Protein AF-A0A0B6Z187-F1 (afdb_monomer_lite)

InterPro domains:
  IPR011990 Tetratricopeptide-like helical domain superfamily [G3DSA:1.25.40.10] (1-97)
  IPR011990 Tetratricopeptide-like helical domain superfamily [SSF48452] (5-89)

Structure (mmCIF, N/CA/C/O backbone):
data_AF-A0A0B6Z187-F1
#
_entry.id   AF-A0A0B6Z187-F1
#
loop_
_atom_site.group_PDB
_atom_site.id
_atom_site.type_symbol
_atom_site.label_atom_id
_atom_site.label_alt_id
_atom_site.label_comp_id
_atom_site.label_asym_id
_atom_site.label_entity_id
_atom_site.label_seq_id
_atom_site.pdbx_PDB_ins_code
_atom_site.Cartn_x
_atom_site.Cartn_y
_atom_site.Cartn_z
_atom_site.occupancy
_atom_site.B_iso_or_equiv
_atom_site.auth_seq_id
_atom_site.auth_comp_id
_atom_site.auth_asym_id
_atom_site.auth_atom_id
_atom_site.pdbx_PDB_model_num
ATOM 1 N N . TYR A 1 1 ? 8.621 -9.646 -16.624 1.00 94.25 1 TYR A N 1
ATOM 2 C CA . TYR A 1 1 ? 8.304 -8.284 -16.145 1.00 94.25 1 TYR A CA 1
ATOM 3 C C . TYR A 1 1 ? 9.550 -7.400 -15.951 1.00 94.25 1 TYR A C 1
ATOM 5 O O . TYR A 1 1 ? 9.445 -6.203 -16.179 1.00 94.25 1 TYR A O 1
ATOM 13 N N . GLN A 1 2 ? 10.727 -7.953 -15.614 1.00 96.00 2 GLN A N 1
ATOM 14 C CA . GLN A 1 2 ? 11.958 -7.203 -15.276 1.00 96.00 2 GLN A CA 1
ATOM 15 C C . GLN A 1 2 ? 12.339 -6.023 -16.207 1.00 96.00 2 GLN A C 1
ATOM 17 O O . GLN A 1 2 ? 12.577 -4.935 -15.686 1.00 96.00 2 GLN A O 1
ATOM 22 N N . PRO A 1 3 ? 12.320 -6.137 -17.556 1.00 97.44 3 PRO A N 1
ATOM 23 C CA . PRO A 1 3 ? 12.629 -4.987 -18.417 1.00 97.44 3 PRO A CA 1
ATOM 24 C C . PRO A 1 3 ? 11.647 -3.816 -18.263 1.00 97.44 3 PRO A C 1
ATOM 26 O O . PRO A 1 3 ? 12.050 -2.661 -18.339 1.00 97.44 3 PRO A O 1
ATOM 29 N N . ARG A 1 4 ? 10.362 -4.104 -18.006 1.00 97.88 4 ARG A N 1
ATOM 30 C CA . ARG A 1 4 ? 9.335 -3.075 -17.777 1.00 97.88 4 ARG A CA 1
ATOM 31 C C . ARG A 1 4 ? 9.537 -2.376 -16.438 1.00 97.88 4 ARG A C 1
ATOM 33 O O . ARG A 1 4 ? 9.399 -1.162 -16.376 1.00 97.88 4 ARG A O 1
ATOM 40 N N . LEU A 1 5 ? 9.919 -3.126 -15.404 1.00 97.94 5 LEU A N 1
ATOM 41 C CA . LEU A 1 5 ? 10.264 -2.559 -14.099 1.00 97.94 5 LEU A CA 1
ATOM 42 C C . LEU A 1 5 ? 11.481 -1.628 -14.210 1.00 97.94 5 LEU A C 1
ATOM 44 O O . LEU A 1 5 ? 11.445 -0.498 -13.731 1.00 97.94 5 LEU A O 1
ATOM 48 N N . GLY A 1 6 ? 12.528 -2.062 -14.919 1.00 98.06 6 GLY A N 1
ATOM 49 C CA . GLY A 1 6 ? 13.698 -1.226 -15.199 1.00 98.06 6 GLY A CA 1
ATOM 50 C C . GLY A 1 6 ? 13.344 0.054 -15.960 1.00 98.06 6 GLY A C 1
ATOM 51 O O . GLY A 1 6 ? 13.768 1.139 -15.570 1.00 98.06 6 GLY A O 1
ATOM 52 N N . LEU A 1 7 ? 12.514 -0.047 -17.002 1.00 98.06 7 LEU A N 1
ATOM 53 C CA . LEU A 1 7 ? 12.068 1.115 -17.772 1.00 98.06 7 LEU A CA 1
ATOM 54 C C . LEU A 1 7 ? 11.220 2.084 -16.933 1.00 98.06 7 LEU A C 1
ATOM 56 O O . LEU A 1 7 ? 11.426 3.293 -17.016 1.00 98.06 7 LEU A O 1
ATOM 60 N N . ALA A 1 8 ? 10.324 1.575 -16.082 1.00 98.12 8 ALA A N 1
ATOM 61 C CA . ALA A 1 8 ? 9.538 2.400 -15.164 1.00 98.12 8 ALA A CA 1
ATOM 62 C C . ALA A 1 8 ? 10.438 3.233 -14.234 1.00 98.12 8 ALA A C 1
ATOM 64 O O . ALA A 1 8 ? 10.222 4.435 -14.068 1.00 98.12 8 ALA A O 1
ATOM 65 N N . ARG A 1 9 ? 11.490 2.614 -13.681 1.00 98.31 9 ARG A N 1
ATOM 66 C CA . ARG A 1 9 ? 12.481 3.283 -12.824 1.00 98.31 9 ARG A CA 1
ATOM 67 C C . ARG A 1 9 ? 13.247 4.375 -13.570 1.00 98.31 9 ARG A C 1
ATOM 69 O O . ARG A 1 9 ? 13.407 5.470 -13.036 1.00 98.31 9 ARG A O 1
ATOM 76 N N . VAL A 1 10 ? 13.668 4.106 -14.809 1.00 98.25 10 VAL A N 1
ATOM 77 C CA . VAL A 1 10 ? 14.347 5.099 -15.661 1.00 98.25 10 VAL A CA 1
ATOM 78 C C . VAL A 1 10 ? 13.429 6.288 -15.948 1.00 98.25 10 VAL A C 1
ATOM 80 O O . VAL A 1 10 ? 13.828 7.420 -15.705 1.00 98.25 10 VAL A O 1
ATOM 83 N N . LEU A 1 11 ? 12.183 6.052 -16.368 1.00 98.12 11 LEU A N 1
ATOM 84 C CA . LEU A 1 11 ? 11.213 7.122 -16.641 1.00 98.12 11 LEU A CA 1
ATOM 85 C C . LEU A 1 11 ? 10.913 7.961 -15.393 1.00 98.12 11 LEU A C 1
ATOM 87 O O . LEU A 1 11 ? 10.870 9.188 -15.462 1.00 98.12 11 LEU A O 1
ATOM 91 N N . ARG A 1 12 ? 10.775 7.319 -14.224 1.00 96.31 12 ARG A N 1
ATOM 92 C CA . ARG A 1 12 ? 10.632 8.018 -12.936 1.00 96.31 12 ARG A CA 1
ATOM 93 C C . ARG A 1 12 ? 11.841 8.921 -12.668 1.00 96.31 12 ARG A C 1
ATOM 95 O O . ARG A 1 12 ? 11.653 10.077 -12.299 1.00 96.31 12 ARG A O 1
ATOM 102 N N . ALA A 1 13 ? 13.062 8.419 -12.861 1.00 96.75 13 ALA A N 1
ATOM 103 C CA . ALA A 1 13 ? 14.294 9.189 -12.667 1.00 96.75 13 ALA A CA 1
ATOM 104 C C . ALA A 1 13 ? 14.451 10.338 -13.683 1.00 96.75 13 ALA A C 1
ATOM 106 O O . ALA A 1 13 ? 14.985 11.389 -13.340 1.00 96.75 13 ALA A O 1
ATOM 107 N N . SER A 1 14 ? 13.925 10.169 -14.897 1.00 96.81 14 SER A N 1
ATOM 108 C CA . SER A 1 14 ? 13.869 11.186 -15.954 1.00 96.81 14 SER A CA 1
ATOM 109 C C . SER A 1 14 ? 12.742 12.213 -15.779 1.00 96.81 14 SER A C 1
ATOM 111 O O . SER A 1 14 ? 12.502 13.012 -16.679 1.00 96.81 14 SER A O 1
ATOM 113 N N . ASN A 1 15 ? 12.071 12.234 -14.621 1.00 94.38 15 ASN A N 1
ATOM 114 C CA . ASN A 1 15 ? 10.960 13.139 -14.312 1.00 94.38 15 ASN A CA 1
ATOM 115 C C . ASN A 1 15 ? 9.730 12.952 -15.229 1.00 94.38 15 ASN A C 1
ATOM 117 O O . ASN A 1 15 ? 8.978 13.893 -15.480 1.00 94.38 15 ASN A O 1
ATOM 121 N N . GLU A 1 16 ? 9.485 11.714 -15.671 1.00 96.62 16 GLU A N 1
ATOM 122 C CA . GLU A 1 16 ? 8.303 11.294 -16.437 1.00 96.62 16 GLU A CA 1
ATOM 123 C C . GLU A 1 16 ? 7.404 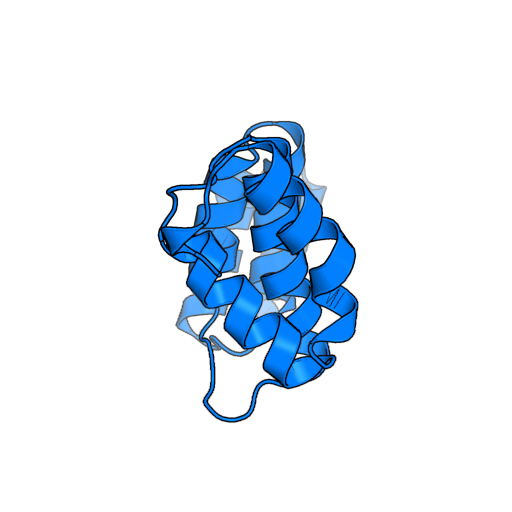10.337 -15.618 1.00 96.62 16 GLU A C 1
ATOM 125 O O . GLU A 1 16 ? 7.176 9.183 -15.999 1.00 96.62 16 GLU A O 1
ATOM 130 N N . PRO A 1 17 ? 6.857 10.770 -14.463 1.00 94.19 17 PRO A N 1
ATOM 131 C CA . PRO A 1 17 ? 6.157 9.880 -13.533 1.00 94.19 17 PRO A CA 1
ATOM 132 C C . PRO A 1 17 ? 4.876 9.269 -14.119 1.00 94.19 17 PRO A C 1
ATOM 134 O O . PRO A 1 17 ? 4.496 8.160 -13.748 1.00 94.19 17 PRO A O 1
ATOM 137 N N . ASN A 1 18 ? 4.208 9.959 -15.047 1.00 94.81 18 ASN A N 1
ATOM 138 C CA . ASN A 1 18 ? 2.995 9.444 -15.685 1.00 94.81 18 ASN A CA 1
ATOM 139 C C . ASN A 1 18 ? 3.295 8.273 -16.631 1.00 94.81 18 ASN A C 1
ATOM 141 O O . ASN A 1 18 ? 2.536 7.305 -16.655 1.00 94.81 18 ASN A O 1
ATOM 145 N N . GLU A 1 19 ? 4.413 8.318 -17.358 1.00 97.31 19 GLU A N 1
ATOM 146 C CA . GLU A 1 19 ? 4.858 7.186 -18.176 1.00 97.31 19 GLU A CA 1
ATOM 147 C C . GLU A 1 19 ? 5.373 6.047 -17.294 1.00 97.31 19 GLU A C 1
ATOM 149 O O . GLU A 1 19 ? 5.015 4.889 -17.515 1.00 97.31 19 GLU A O 1
ATOM 154 N N . ALA A 1 20 ? 6.115 6.359 -16.225 1.00 97.88 20 ALA A N 1
ATOM 155 C CA . ALA A 1 20 ? 6.563 5.358 -15.257 1.00 97.88 20 ALA A CA 1
ATOM 156 C C . ALA A 1 20 ? 5.392 4.541 -14.681 1.00 97.88 20 ALA A C 1
ATOM 158 O O . ALA A 1 20 ? 5.450 3.309 -14.655 1.00 97.88 20 ALA A O 1
ATOM 159 N N . LYS A 1 21 ? 4.288 5.204 -14.297 1.00 96.94 21 LYS A N 1
ATOM 160 C CA . LYS A 1 21 ? 3.064 4.549 -13.793 1.00 96.94 21 LYS A CA 1
ATOM 161 C C . LYS A 1 21 ? 2.496 3.514 -14.764 1.00 96.94 21 LYS A C 1
ATOM 163 O O . LYS A 1 21 ? 2.072 2.448 -14.322 1.00 96.94 21 LYS A O 1
ATOM 168 N N . LYS A 1 22 ? 2.513 3.781 -16.076 1.00 97.88 22 LYS A N 1
ATOM 169 C CA . LYS A 1 22 ? 2.025 2.824 -17.086 1.00 97.88 22 LYS A CA 1
ATOM 170 C C . LYS A 1 22 ? 2.845 1.536 -17.073 1.00 97.88 22 LYS A C 1
ATOM 172 O O . LYS A 1 22 ? 2.279 0.450 -17.159 1.00 97.88 22 LYS A O 1
ATOM 177 N N . TYR A 1 23 ? 4.165 1.643 -16.939 1.00 98.38 23 TYR A N 1
ATOM 178 C CA . TYR A 1 23 ? 5.038 0.472 -16.900 1.00 98.38 23 TYR A CA 1
ATOM 179 C C . TYR A 1 23 ? 4.965 -0.278 -15.571 1.00 98.38 23 TYR A C 1
ATOM 181 O O . TYR A 1 23 ? 4.953 -1.507 -15.597 1.00 98.38 23 TYR A O 1
ATOM 189 N N . TYR A 1 24 ? 4.827 0.414 -14.434 1.00 98.50 24 TYR A N 1
ATOM 190 C CA . TYR A 1 24 ? 4.529 -0.255 -13.163 1.00 98.50 24 TYR A CA 1
ATOM 191 C C . TYR A 1 24 ? 3.202 -1.017 -13.229 1.00 98.50 24 TYR A C 1
ATOM 193 O O . TYR A 1 24 ? 3.164 -2.182 -12.846 1.00 98.50 24 TYR A O 1
ATOM 201 N N . ALA A 1 25 ? 2.145 -0.420 -13.794 1.00 98.06 25 ALA A N 1
ATOM 202 C CA . ALA A 1 25 ? 0.865 -1.103 -13.983 1.00 98.06 25 ALA A CA 1
ATOM 203 C C . ALA A 1 25 ? 1.009 -2.371 -14.843 1.00 98.06 25 ALA A C 1
ATOM 205 O O . ALA A 1 25 ? 0.498 -3.416 -14.461 1.00 98.06 25 ALA A O 1
ATOM 206 N N . GLN A 1 26 ? 1.784 -2.321 -15.932 1.00 98.19 26 GLN A N 1
ATOM 207 C CA . GLN A 1 26 ? 2.074 -3.522 -16.724 1.00 98.19 26 GLN A CA 1
ATOM 208 C C . GLN A 1 26 ? 2.847 -4.586 -15.931 1.00 98.19 26 GLN A C 1
ATOM 210 O O . GLN A 1 26 ? 2.648 -5.774 -16.163 1.00 98.19 26 GLN A O 1
ATOM 215 N N . VAL A 1 27 ? 3.753 -4.200 -15.026 1.00 98.50 27 VAL A N 1
ATOM 216 C CA . VAL A 1 27 ? 4.439 -5.168 -14.154 1.00 98.50 27 VAL A CA 1
ATOM 217 C C . VAL A 1 27 ? 3.438 -5.839 -13.217 1.00 98.50 27 VAL A C 1
ATOM 219 O O . VAL A 1 27 ? 3.461 -7.062 -13.143 1.00 98.50 27 VAL A O 1
ATOM 222 N N . MET A 1 28 ? 2.542 -5.071 -12.588 1.00 98.25 28 MET A N 1
ATOM 223 C CA . MET A 1 28 ? 1.482 -5.602 -11.717 1.00 98.25 28 MET A CA 1
ATOM 224 C C . MET A 1 28 ? 0.582 -6.597 -12.456 1.00 98.25 28 MET A C 1
ATOM 226 O O . MET A 1 28 ? 0.231 -7.630 -11.903 1.00 98.25 28 MET A O 1
ATOM 230 N N . ASP A 1 29 ? 0.239 -6.317 -13.715 1.00 97.88 29 ASP A N 1
ATOM 231 C CA . ASP A 1 29 ? 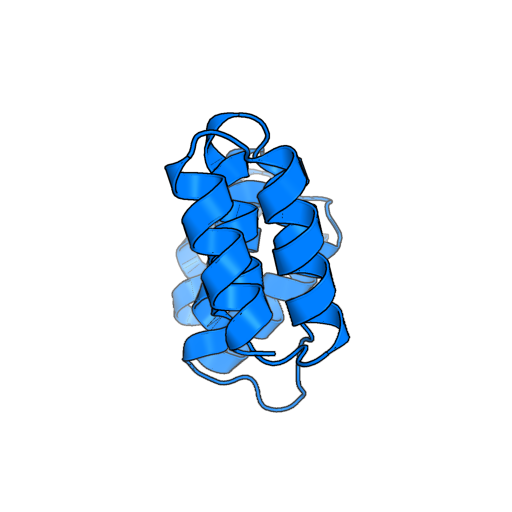-0.619 -7.205 -14.507 1.00 97.88 29 ASP A CA 1
ATOM 232 C C . ASP A 1 29 ? 0.115 -8.488 -14.944 1.00 97.88 29 ASP A C 1
ATOM 234 O O . ASP A 1 29 ? -0.492 -9.547 -15.086 1.00 97.88 29 ASP A O 1
ATOM 238 N N . MET A 1 30 ? 1.430 -8.410 -15.174 1.00 97.69 30 MET A N 1
ATOM 239 C CA . MET A 1 30 ? 2.246 -9.547 -15.616 1.00 97.69 30 MET A CA 1
ATOM 240 C C . MET A 1 30 ? 2.758 -10.438 -14.483 1.00 97.69 30 MET A C 1
ATOM 242 O O . MET A 1 30 ? 3.049 -11.607 -14.730 1.00 97.69 30 MET A O 1
ATOM 246 N N . ALA A 1 31 ? 2.997 -9.854 -13.312 1.00 96.88 31 ALA A N 1
ATOM 247 C CA . ALA A 1 31 ? 3.586 -10.500 -12.145 1.00 96.88 31 ALA A CA 1
ATOM 248 C C . ALA A 1 31 ? 3.023 -9.837 -10.870 1.00 96.88 31 ALA A C 1
ATOM 250 O O . ALA A 1 31 ? 3.691 -8.988 -10.268 1.00 96.88 31 ALA A O 1
ATOM 251 N N . PRO A 1 32 ? 1.770 -10.165 -10.494 1.00 96.56 32 PRO A N 1
ATOM 252 C CA . PRO A 1 32 ? 1.063 -9.537 -9.373 1.00 96.56 32 PRO A CA 1
ATOM 253 C C . PRO A 1 32 ? 1.757 -9.697 -8.012 1.00 96.56 32 PRO A C 1
ATOM 255 O O . PRO A 1 32 ? 1.480 -8.955 -7.077 1.00 96.56 32 PRO A O 1
ATOM 258 N N . GLU A 1 33 ? 2.661 -10.663 -7.887 1.00 94.56 33 GLU A N 1
ATOM 259 C CA . GLU A 1 33 ? 3.444 -10.945 -6.687 1.00 94.56 33 GLU A CA 1
ATOM 260 C C . GLU A 1 33 ? 4.662 -10.023 -6.502 1.00 94.56 33 GLU A C 1
ATOM 262 O O . GLU A 1 33 ? 5.342 -10.099 -5.482 1.00 94.56 33 GLU A O 1
ATOM 267 N N . VAL A 1 34 ? 4.972 -9.160 -7.475 1.00 96.25 34 VAL A N 1
ATOM 268 C CA . VAL A 1 34 ? 6.166 -8.303 -7.443 1.00 96.25 34 VAL A CA 1
ATOM 269 C C . VAL A 1 34 ? 5.895 -7.029 -6.645 1.00 96.25 34 VAL A C 1
ATOM 271 O O . VAL A 1 34 ? 5.393 -6.045 -7.191 1.00 96.25 34 VAL A O 1
ATOM 274 N N . HIS A 1 35 ? 6.295 -7.017 -5.369 1.00 97.81 35 HIS A N 1
ATOM 275 C CA . HIS A 1 35 ? 6.116 -5.883 -4.447 1.00 97.81 35 HIS A CA 1
ATOM 276 C C . HIS A 1 35 ? 6.668 -4.566 -4.992 1.00 97.81 35 HIS A C 1
ATOM 278 O O . HIS A 1 35 ? 5.989 -3.545 -4.890 1.00 97.81 35 HIS A O 1
ATOM 284 N N . ASP A 1 36 ? 7.856 -4.595 -5.611 1.00 98.00 36 ASP A N 1
ATOM 285 C CA . ASP A 1 36 ? 8.557 -3.411 -6.131 1.00 98.00 36 ASP A CA 1
ATOM 286 C C . ASP A 1 36 ? 7.646 -2.525 -6.988 1.00 98.00 36 ASP A C 1
ATOM 288 O O . ASP A 1 36 ? 7.677 -1.304 -6.866 1.00 98.00 36 ASP A O 1
ATOM 292 N N . ALA A 1 37 ? 6.795 -3.120 -7.832 1.00 98.19 37 ALA A N 1
ATOM 293 C CA . ALA A 1 37 ? 5.920 -2.347 -8.705 1.00 98.19 37 ALA A CA 1
ATOM 294 C C . ALA A 1 37 ? 4.856 -1.566 -7.923 1.00 98.19 37 ALA A C 1
ATOM 296 O O . ALA A 1 37 ? 4.553 -0.426 -8.272 1.00 98.19 37 ALA A O 1
ATOM 297 N N . TYR A 1 38 ? 4.306 -2.158 -6.863 1.00 98.50 38 TYR A N 1
ATOM 298 C CA . TYR A 1 38 ? 3.323 -1.523 -5.984 1.00 98.50 38 TYR A CA 1
ATOM 299 C C . TYR A 1 38 ? 3.972 -0.455 -5.114 1.00 98.50 38 TYR A C 1
ATOM 301 O O . TYR A 1 38 ? 3.485 0.674 -5.087 1.00 98.50 38 TYR A O 1
ATOM 309 N N . ILE A 1 39 ? 5.092 -0.792 -4.473 1.00 98.25 39 ILE A N 1
ATOM 310 C CA . ILE A 1 39 ? 5.841 0.108 -3.593 1.00 98.25 39 ILE A CA 1
ATOM 311 C C . ILE A 1 39 ? 6.314 1.330 -4.374 1.00 98.25 39 ILE A C 1
ATOM 313 O O . ILE A 1 39 ? 5.932 2.455 -4.060 1.00 98.25 39 ILE A O 1
ATOM 317 N N . GLU A 1 40 ? 7.067 1.133 -5.453 1.00 97.94 40 GLU A N 1
ATOM 318 C CA . GLU A 1 40 ? 7.666 2.249 -6.182 1.00 97.94 40 GLU A CA 1
ATOM 319 C C . GLU A 1 40 ? 6.632 3.108 -6.912 1.00 97.94 40 GLU A C 1
ATOM 321 O O . GLU A 1 40 ? 6.846 4.314 -7.071 1.00 97.94 40 GLU A O 1
ATOM 326 N N . SER A 1 41 ? 5.511 2.520 -7.350 1.00 97.94 41 SER A N 1
ATOM 327 C CA . SER A 1 41 ? 4.404 3.275 -7.941 1.00 97.94 41 SER A CA 1
ATOM 328 C C . SER A 1 41 ? 3.644 4.092 -6.897 1.00 97.94 41 SER A C 1
ATOM 330 O O . SER A 1 41 ? 3.315 5.251 -7.159 1.00 97.94 41 SER A O 1
ATOM 332 N N . ALA A 1 42 ? 3.365 3.520 -5.723 1.00 98.00 42 ALA A N 1
ATOM 333 C CA . ALA A 1 42 ? 2.641 4.197 -4.652 1.00 98.00 42 ALA A CA 1
ATOM 334 C C . ALA A 1 42 ? 3.485 5.301 -3.995 1.00 98.00 42 ALA A C 1
ATOM 336 O O . ALA A 1 42 ? 2.968 6.383 -3.728 1.00 98.00 42 ALA A O 1
ATOM 337 N N . GLU A 1 43 ? 4.795 5.098 -3.826 1.00 96.25 43 GLU A N 1
ATOM 338 C CA . GLU A 1 43 ? 5.729 6.102 -3.293 1.00 96.25 43 GLU A CA 1
ATOM 339 C C . GLU A 1 43 ? 5.702 7.437 -4.047 1.00 96.25 43 GLU A C 1
ATOM 341 O O . GLU A 1 43 ? 5.869 8.501 -3.445 1.00 96.25 43 GLU A O 1
ATOM 346 N N . MET A 1 44 ? 5.476 7.397 -5.365 1.00 95.56 44 MET A N 1
ATOM 347 C CA . MET A 1 44 ? 5.344 8.608 -6.184 1.00 95.56 44 MET A CA 1
ATOM 348 C C . MET A 1 44 ? 4.113 9.450 -5.806 1.00 95.56 44 MET A C 1
ATOM 350 O O . MET A 1 44 ? 4.047 10.625 -6.162 1.00 95.56 44 MET A O 1
ATOM 354 N N . LEU A 1 45 ? 3.142 8.853 -5.114 1.00 96.19 45 LEU A N 1
ATOM 355 C CA . LEU A 1 45 ? 1.868 9.450 -4.722 1.00 96.19 45 LEU A CA 1
ATOM 356 C C . LEU A 1 45 ? 1.814 9.774 -3.224 1.00 96.19 45 LEU A C 1
ATOM 358 O O . LEU A 1 45 ? 1.135 10.718 -2.843 1.00 96.19 45 LEU A O 1
ATOM 362 N N . THR A 1 46 ? 2.563 9.079 -2.361 1.00 92.44 46 THR A N 1
ATOM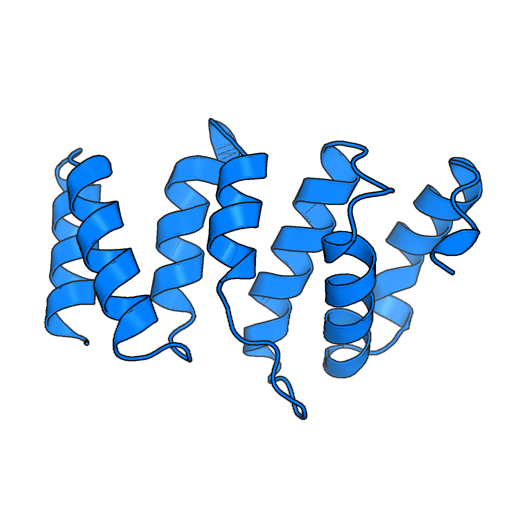 363 C CA . THR A 1 46 ? 2.415 9.157 -0.890 1.00 92.44 46 THR A CA 1
ATOM 364 C C . THR A 1 46 ? 2.508 10.573 -0.301 1.00 92.44 46 THR A C 1
ATOM 366 O O . THR A 1 46 ? 1.975 10.824 0.779 1.00 92.44 46 THR A O 1
ATOM 369 N N . LYS A 1 47 ? 3.186 11.514 -0.974 1.00 91.69 47 LYS A N 1
ATOM 370 C CA . LYS A 1 47 ? 3.292 12.919 -0.533 1.00 91.69 47 LYS A CA 1
ATOM 371 C C . LYS A 1 47 ? 2.239 13.847 -1.140 1.00 91.69 47 LYS A C 1
ATOM 373 O O . LYS A 1 47 ? 1.916 14.854 -0.520 1.00 91.69 47 LYS A O 1
ATOM 378 N N . THR A 1 48 ? 1.768 13.554 -2.346 1.00 94.88 48 THR A N 1
ATOM 379 C CA . THR A 1 48 ? 0.913 14.448 -3.144 1.00 94.88 48 THR A CA 1
ATOM 380 C C . THR A 1 48 ? -0.543 14.004 -3.142 1.00 94.88 48 THR A C 1
ATOM 382 O O . THR A 1 48 ? -1.427 14.847 -3.047 1.00 94.88 48 THR A O 1
ATOM 385 N N . ASP A 1 49 ? -0.784 12.696 -3.190 1.00 97.00 49 ASP A N 1
ATOM 386 C CA . ASP A 1 49 ? -2.098 12.066 -3.117 1.00 97.00 49 ASP A CA 1
ATOM 387 C C . ASP A 1 49 ? -2.009 10.718 -2.366 1.00 97.00 49 ASP A C 1
ATOM 389 O O . ASP A 1 49 ? -1.885 9.647 -2.971 1.00 97.00 49 ASP A O 1
ATOM 393 N N . PRO A 1 50 ? -2.029 10.746 -1.020 1.00 97.31 50 PRO A N 1
ATOM 394 C CA . PRO A 1 50 ? -1.900 9.535 -0.214 1.00 97.31 50 PRO A CA 1
ATOM 395 C C . PRO A 1 50 ? -3.031 8.526 -0.449 1.00 97.31 50 PRO A C 1
ATOM 397 O O . PRO A 1 50 ? -2.798 7.324 -0.363 1.00 97.31 50 PRO A O 1
ATOM 400 N N . LEU A 1 51 ? -4.252 8.979 -0.751 1.00 97.94 51 LEU A N 1
ATOM 401 C CA . LEU A 1 51 ? -5.379 8.067 -0.967 1.00 97.94 51 LEU A CA 1
ATOM 402 C C . LEU A 1 51 ? -5.259 7.341 -2.309 1.00 97.94 51 LEU A C 1
ATOM 404 O O . LEU A 1 51 ? -5.556 6.149 -2.380 1.00 97.94 51 LEU 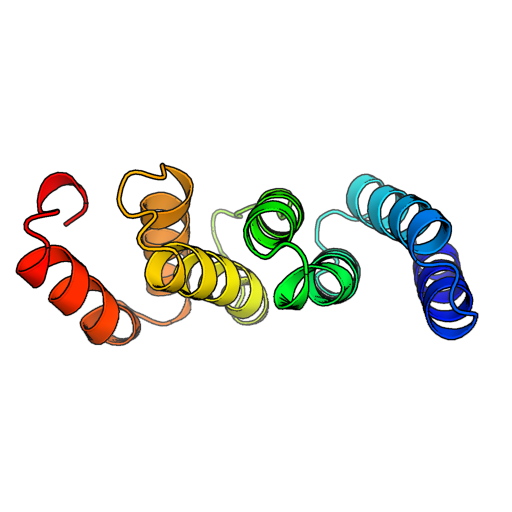A O 1
ATOM 408 N N . GLU A 1 52 ? -4.732 8.003 -3.339 1.00 97.81 52 GLU A N 1
ATOM 409 C CA . GLU A 1 52 ? -4.378 7.322 -4.586 1.00 97.81 52 GLU A CA 1
ATOM 410 C C . GLU A 1 52 ? -3.225 6.324 -4.385 1.00 97.81 52 GLU A C 1
ATOM 412 O O . GLU A 1 52 ? -3.226 5.247 -4.982 1.00 97.81 52 GLU A O 1
ATOM 417 N N . ALA A 1 53 ? -2.281 6.598 -3.476 1.00 98.25 53 ALA A N 1
ATOM 418 C CA . ALA A 1 53 ? -1.273 5.605 -3.090 1.00 98.25 53 ALA A CA 1
ATOM 419 C C . ALA A 1 53 ? -1.920 4.344 -2.479 1.00 98.25 53 ALA A C 1
ATOM 421 O O . ALA A 1 53 ? -1.523 3.226 -2.812 1.00 98.25 53 ALA A O 1
ATOM 422 N N . VAL A 1 54 ? -2.964 4.499 -1.651 1.00 98.44 54 VAL A N 1
ATOM 423 C CA . VAL A 1 54 ? -3.751 3.361 -1.139 1.00 98.44 54 VAL A CA 1
ATOM 424 C C . VAL A 1 54 ? -4.434 2.604 -2.278 1.00 98.44 54 VAL A C 1
ATOM 426 O O . VAL A 1 54 ? -4.431 1.373 -2.255 1.00 98.44 54 VAL A O 1
ATOM 429 N N . ASN A 1 55 ? -4.978 3.289 -3.292 1.00 98.19 55 ASN A N 1
ATOM 430 C CA . ASN A 1 55 ? -5.563 2.633 -4.470 1.00 98.19 55 ASN A CA 1
ATOM 431 C C . ASN A 1 55 ? -4.535 1.748 -5.190 1.00 98.19 55 ASN A C 1
ATOM 433 O O . ASN A 1 55 ? -4.843 0.606 -5.528 1.00 98.19 55 ASN A O 1
ATOM 437 N N . VAL A 1 56 ? -3.301 2.235 -5.358 1.00 98.25 56 VAL A N 1
ATOM 438 C CA . VAL A 1 56 ? -2.202 1.459 -5.951 1.00 98.25 56 VAL A CA 1
ATOM 439 C C . VAL A 1 56 ? -1.845 0.251 -5.089 1.00 98.25 56 VAL A C 1
ATOM 441 O O . VAL A 1 56 ? -1.855 -0.869 -5.594 1.00 98.25 56 VAL A O 1
ATOM 444 N N . TYR A 1 57 ? -1.582 0.447 -3.794 1.00 98.44 57 TYR A N 1
ATOM 445 C CA . TYR A 1 57 ? -1.251 -0.653 -2.883 1.00 98.44 57 TYR A CA 1
ATOM 446 C C . TYR A 1 57 ? -2.355 -1.715 -2.809 1.00 98.44 57 TYR A C 1
ATOM 448 O O . TYR A 1 57 ? -2.065 -2.906 -2.766 1.00 98.44 57 TYR A O 1
ATOM 456 N N . SER A 1 58 ? -3.624 -1.305 -2.866 1.00 97.50 58 SER A N 1
ATOM 457 C CA . SER A 1 58 ? -4.781 -2.208 -2.778 1.00 97.50 58 SER A CA 1
ATOM 458 C C . SER A 1 58 ? -4.931 -3.149 -3.975 1.00 97.50 58 SER A C 1
ATOM 460 O O . SER A 1 58 ? -5.718 -4.092 -3.907 1.00 97.50 58 SER A O 1
ATOM 462 N N . ARG A 1 59 ? -4.191 -2.914 -5.066 1.00 97.50 59 ARG A N 1
ATOM 463 C CA . ARG A 1 59 ? -4.102 -3.846 -6.197 1.00 97.50 59 ARG A CA 1
ATOM 464 C C . ARG A 1 59 ? -3.203 -5.051 -5.898 1.00 97.50 59 ARG A C 1
ATOM 466 O O . ARG A 1 59 ? -3.198 -5.987 -6.695 1.00 97.50 59 ARG A O 1
ATOM 473 N N . PHE A 1 60 ? -2.418 -5.024 -4.818 1.00 97.75 60 PHE A N 1
ATOM 474 C CA . PHE A 1 60 ? -1.587 -6.158 -4.425 1.00 97.75 60 PHE A CA 1
ATOM 475 C C . PHE A 1 60 ? -2.480 -7.306 -3.923 1.00 97.75 60 PHE A C 1
ATOM 477 O O . PHE A 1 60 ? -3.369 -7.074 -3.093 1.00 97.75 60 PHE A O 1
ATOM 484 N N . PRO A 1 61 ? -2.296 -8.539 -4.423 1.00 94.69 61 PRO A N 1
ATOM 485 C CA . PRO A 1 61 ? -3.116 -9.666 -4.009 1.00 94.69 61 PRO A CA 1
ATOM 486 C C . PRO A 1 61 ? -2.850 -10.023 -2.543 1.00 94.69 61 PRO A C 1
ATOM 488 O O . PRO A 1 61 ? -1.714 -10.224 -2.126 1.00 94.69 61 PRO A O 1
ATOM 491 N N . VAL A 1 62 ? -3.919 -10.164 -1.759 1.00 92.75 62 VAL A N 1
ATOM 492 C CA . VAL A 1 62 ? -3.828 -10.751 -0.416 1.00 92.75 62 VAL A CA 1
ATOM 493 C C . VAL A 1 62 ? -3.923 -12.264 -0.574 1.00 92.75 62 VAL A C 1
ATOM 495 O O . VAL A 1 62 ? -4.985 -12.771 -0.933 1.00 92.75 62 VAL A O 1
ATOM 498 N N . SER A 1 63 ? -2.815 -12.968 -0.356 1.00 90.25 63 SER A N 1
ATOM 499 C CA . SER A 1 63 ? -2.778 -14.432 -0.398 1.00 90.25 63 SER A CA 1
ATOM 500 C C . SER A 1 63 ? -3.297 -15.049 0.908 1.00 90.25 63 SER A C 1
ATOM 502 O O . SER A 1 63 ? -3.395 -14.371 1.933 1.00 90.25 63 SER A O 1
ATOM 504 N N . ASP A 1 64 ? -3.616 -16.346 0.886 1.00 89.06 64 ASP A N 1
ATOM 505 C CA . ASP A 1 64 ? -4.038 -17.079 2.091 1.00 89.06 64 ASP A CA 1
ATOM 506 C C . ASP A 1 64 ? -2.904 -17.222 3.116 1.00 89.06 64 ASP A C 1
ATOM 508 O O . ASP A 1 64 ? -3.149 -17.220 4.322 1.00 89.06 64 ASP A O 1
ATOM 512 N N . ASN A 1 65 ? -1.661 -17.301 2.630 1.00 89.25 65 ASN A N 1
ATOM 513 C CA . ASN A 1 65 ? -0.442 -17.398 3.431 1.00 89.25 65 ASN A CA 1
ATOM 514 C C . ASN A 1 65 ? 0.488 -16.222 3.096 1.00 89.25 65 ASN A C 1
ATOM 516 O O . ASN A 1 65 ? 1.480 -16.413 2.383 1.00 89.25 65 ASN A O 1
ATOM 520 N N . PRO A 1 66 ? 0.159 -15.004 3.562 1.00 93.69 66 PRO A N 1
ATOM 521 C CA . PRO A 1 66 ? 0.938 -13.821 3.244 1.00 93.69 66 PRO A CA 1
ATOM 522 C C . PRO A 1 66 ? 2.353 -13.914 3.813 1.00 93.69 66 PRO A C 1
ATOM 524 O O . PRO A 1 66 ? 2.581 -14.411 4.919 1.00 93.69 66 PRO A O 1
ATOM 527 N N . SER A 1 67 ? 3.316 -13.430 3.037 1.00 94.50 67 SER A N 1
ATOM 528 C CA . SER A 1 67 ? 4.724 -13.405 3.419 1.00 94.50 67 SER A CA 1
ATOM 529 C C . SER A 1 67 ? 5.048 -12.201 4.306 1.00 94.50 67 SER A C 1
ATOM 531 O O . SER A 1 67 ? 4.322 -11.207 4.328 1.00 94.50 67 SER A O 1
ATOM 533 N N . TYR A 1 68 ? 6.201 -12.239 4.982 1.00 94.62 68 TYR A N 1
ATOM 534 C CA . TYR A 1 68 ? 6.712 -11.078 5.722 1.00 94.62 68 TYR A CA 1
ATOM 535 C C . TYR A 1 68 ? 6.875 -9.833 4.832 1.00 94.62 68 TYR A C 1
ATOM 537 O O . TYR A 1 68 ? 6.654 -8.714 5.286 1.00 94.62 68 TYR A O 1
ATOM 545 N N . ASN A 1 69 ? 7.206 -10.016 3.550 1.00 94.12 69 ASN A N 1
ATOM 546 C CA . ASN A 1 69 ? 7.343 -8.905 2.606 1.00 94.12 69 ASN A CA 1
ATOM 547 C C . ASN A 1 69 ? 5.987 -8.264 2.272 1.00 94.12 69 ASN A C 1
ATOM 549 O O . ASN A 1 69 ? 5.914 -7.052 2.072 1.00 94.12 69 ASN A O 1
ATOM 553 N N . ASP A 1 70 ? 4.904 -9.046 2.274 1.00 97.19 70 ASP A N 1
ATOM 554 C CA . ASP A 1 70 ? 3.544 -8.558 2.003 1.00 97.19 70 ASP A CA 1
ATOM 555 C C . ASP A 1 70 ? 3.091 -7.573 3.091 1.00 97.19 70 ASP A C 1
ATOM 557 O O . ASP A 1 70 ? 2.398 -6.592 2.807 1.00 97.19 70 ASP A O 1
ATOM 561 N N . ALA A 1 71 ? 3.541 -7.785 4.335 1.00 96.94 71 ALA A N 1
ATOM 562 C CA . ALA A 1 71 ? 3.194 -6.931 5.466 1.00 96.94 71 ALA A CA 1
ATOM 563 C C . ALA A 1 71 ? 3.622 -5.473 5.275 1.00 96.94 71 ALA A C 1
ATOM 565 O O . ALA A 1 71 ? 2.956 -4.589 5.811 1.00 96.94 71 ALA A O 1
ATOM 566 N N . TYR A 1 72 ? 4.668 -5.196 4.489 1.00 97.38 72 TYR A N 1
ATOM 567 C CA . TYR A 1 72 ? 5.034 -3.817 4.166 1.00 97.38 72 TYR A CA 1
ATOM 568 C C . TYR A 1 72 ? 3.879 -3.082 3.468 1.00 97.38 72 TYR A C 1
ATOM 570 O O . TYR A 1 72 ? 3.497 -1.988 3.878 1.00 97.38 72 TYR A O 1
ATOM 578 N N . ILE A 1 73 ? 3.274 -3.712 2.456 1.00 98.25 73 ILE A N 1
ATOM 579 C CA . ILE A 1 73 ? 2.165 -3.127 1.691 1.00 98.25 73 ILE A CA 1
ATOM 580 C C . ILE A 1 73 ? 0.926 -2.966 2.579 1.00 98.25 73 ILE A C 1
ATOM 582 O O . ILE A 1 73 ? 0.308 -1.899 2.586 1.00 98.25 73 ILE A O 1
ATOM 586 N N . PHE A 1 74 ? 0.582 -3.986 3.373 1.00 98.19 74 PHE A N 1
ATOM 587 C CA . PHE A 1 74 ? -0.572 -3.915 4.279 1.00 98.19 74 PHE A CA 1
ATOM 588 C C . PHE A 1 74 ? -0.395 -2.813 5.329 1.00 98.19 74 PHE A C 1
ATOM 590 O O . PHE A 1 74 ? -1.309 -2.019 5.557 1.00 98.19 74 PHE A O 1
ATOM 597 N N . GLY A 1 75 ? 0.798 -2.719 5.920 1.00 97.75 75 GLY A N 1
ATOM 598 C CA . GLY A 1 75 ? 1.151 -1.687 6.890 1.00 97.75 75 GLY A CA 1
ATOM 599 C C . GLY A 1 75 ? 1.065 -0.276 6.310 1.00 97.75 75 GLY A C 1
ATOM 600 O O . GLY A 1 75 ? 0.528 0.618 6.963 1.00 97.75 75 GLY A O 1
ATOM 601 N N . GLU A 1 76 ? 1.514 -0.068 5.069 1.00 98.19 76 GLU A N 1
ATOM 602 C CA . GLU A 1 76 ? 1.400 1.232 4.399 1.00 98.19 76 GLU A CA 1
ATOM 603 C C . GLU A 1 76 ? -0.061 1.636 4.161 1.00 98.19 76 GLU A C 1
ATOM 605 O O . GLU A 1 76 ? -0.413 2.790 4.420 1.00 98.19 76 GLU A O 1
ATOM 610 N N . ILE A 1 77 ? -0.931 0.701 3.752 1.00 98.44 77 ILE A N 1
ATOM 611 C CA . ILE A 1 77 ? -2.374 0.962 3.615 1.00 98.44 77 ILE A CA 1
ATOM 612 C C . ILE A 1 77 ? -2.970 1.396 4.958 1.00 98.44 77 ILE A C 1
ATOM 614 O O . ILE A 1 77 ? -3.600 2.454 5.031 1.00 98.44 77 ILE A O 1
ATOM 618 N N . ILE A 1 78 ? -2.731 0.624 6.026 1.00 98.19 78 ILE A N 1
ATOM 619 C CA . ILE A 1 78 ? -3.232 0.930 7.376 1.00 98.19 78 ILE A CA 1
ATOM 620 C C . ILE A 1 78 ? -2.738 2.309 7.811 1.00 98.19 78 ILE A C 1
ATOM 622 O O . ILE A 1 78 ? -3.532 3.165 8.195 1.00 98.19 78 ILE A O 1
ATOM 626 N N . ARG A 1 79 ? -1.429 2.560 7.705 1.00 97.88 79 ARG A N 1
ATOM 627 C CA . ARG A 1 79 ? -0.809 3.819 8.126 1.00 97.88 79 ARG A CA 1
ATOM 628 C C . ARG A 1 79 ? -1.427 5.019 7.415 1.00 97.88 79 ARG A C 1
ATOM 630 O O . ARG A 1 79 ? -1.706 6.026 8.066 1.00 97.88 79 ARG A O 1
ATOM 637 N N . ILE A 1 80 ? -1.617 4.938 6.097 1.00 98.31 80 ILE A N 1
ATOM 638 C CA . ILE A 1 80 ? -2.173 6.046 5.317 1.00 98.31 80 ILE A CA 1
ATOM 639 C C . ILE A 1 80 ? -3.640 6.285 5.686 1.00 98.31 80 ILE A C 1
ATOM 641 O O . ILE A 1 80 ? -4.006 7.430 5.954 1.00 98.31 80 ILE A O 1
ATOM 645 N N . LEU A 1 81 ? -4.463 5.233 5.751 1.00 98.12 81 LEU A N 1
ATOM 646 C CA . LEU A 1 81 ? -5.886 5.355 6.089 1.00 98.12 81 LEU A CA 1
ATOM 647 C C . LEU A 1 81 ? -6.091 5.889 7.511 1.00 98.12 81 LEU A C 1
ATOM 649 O O . LEU A 1 81 ? -6.878 6.814 7.702 1.00 98.12 81 LEU A O 1
ATOM 653 N N . MET A 1 82 ? -5.324 5.390 8.485 1.00 97.06 82 MET A N 1
ATOM 654 C CA . MET A 1 82 ? -5.363 5.872 9.869 1.00 97.06 82 MET A CA 1
ATOM 655 C C . MET A 1 82 ? -4.974 7.348 9.965 1.00 97.06 82 MET A C 1
ATOM 657 O O . MET A 1 82 ? -5.658 8.127 10.626 1.00 97.06 82 MET A O 1
ATOM 661 N N . LYS A 1 83 ? -3.908 7.759 9.265 1.00 96.56 83 LYS A N 1
ATOM 662 C CA . LYS A 1 83 ? -3.462 9.159 9.235 1.00 96.56 83 LYS A CA 1
ATOM 663 C C . LYS A 1 83 ? -4.480 10.086 8.562 1.00 96.56 83 LYS A C 1
ATOM 665 O O . LYS A 1 83 ? -4.580 11.248 8.942 1.00 96.56 83 LYS A O 1
ATOM 670 N N . ALA A 1 84 ? -5.205 9.590 7.563 1.00 96.44 84 ALA A N 1
ATOM 671 C CA . ALA A 1 84 ? -6.259 10.324 6.868 1.00 96.44 84 ALA A CA 1
ATOM 672 C C . ALA A 1 84 ? -7.629 10.246 7.576 1.00 96.44 84 ALA A C 1
ATOM 674 O O . ALA A 1 84 ? -8.623 10.699 7.008 1.00 96.44 84 ALA A O 1
ATOM 675 N N . GLU A 1 85 ? -7.684 9.648 8.774 1.00 96.50 85 GLU A N 1
ATOM 676 C CA . GLU A 1 85 ? -8.904 9.383 9.550 1.00 96.50 85 GLU A CA 1
ATOM 677 C C . GLU A 1 85 ? -10.001 8.654 8.740 1.00 96.50 85 GLU A C 1
ATOM 679 O O . GLU A 1 85 ? -11.200 8.829 8.957 1.00 96.50 85 GLU A O 1
ATOM 684 N N . LYS A 1 86 ? -9.598 7.812 7.777 1.00 96.75 86 LYS A N 1
ATOM 685 C CA . LYS A 1 86 ? -10.491 6.993 6.940 1.00 96.75 86 LYS A CA 1
ATOM 686 C C . LYS A 1 86 ? -10.817 5.670 7.624 1.00 96.75 86 LYS A C 1
ATOM 688 O O . LYS A 1 86 ? -10.532 4.601 7.096 1.00 96.75 86 LYS A O 1
ATOM 693 N N . TYR A 1 87 ? -11.392 5.758 8.818 1.00 95.19 87 TYR A N 1
ATOM 694 C CA . TYR A 1 87 ? -11.657 4.584 9.649 1.00 95.19 87 TYR A CA 1
ATOM 695 C C . TYR A 1 87 ? -12.700 3.648 9.031 1.00 95.19 87 TYR A C 1
ATOM 697 O O . TYR A 1 87 ? -12.538 2.440 9.091 1.00 95.19 87 TYR A O 1
ATOM 705 N N . ASP A 1 88 ? -13.716 4.201 8.367 1.00 93.56 88 ASP A N 1
ATOM 706 C CA . ASP A 1 88 ? -14.804 3.424 7.755 1.00 93.56 88 ASP A CA 1
ATOM 707 C C . ASP A 1 88 ? -14.449 2.858 6.363 1.00 93.56 88 ASP A C 1
ATOM 709 O O . ASP A 1 88 ? -15.302 2.305 5.675 1.00 93.56 88 ASP A O 1
ATOM 713 N N . ASP A 1 89 ? -13.204 3.025 5.903 1.00 95.62 89 ASP A N 1
ATOM 714 C CA . ASP A 1 89 ? -12.757 2.450 4.635 1.00 95.62 89 ASP A CA 1
ATOM 715 C C . ASP A 1 89 ? -12.582 0.932 4.792 1.00 95.62 89 ASP A C 1
ATOM 717 O O . ASP A 1 89 ? -11.757 0.473 5.582 1.00 95.62 89 ASP A O 1
ATOM 721 N N . GLU A 1 90 ? -13.323 0.141 4.013 1.00 93.62 90 GLU A N 1
ATOM 722 C CA . GLU A 1 90 ? -13.310 -1.331 4.073 1.00 93.62 90 GLU A CA 1
ATOM 723 C C . GLU A 1 90 ? -11.899 -1.930 3.933 1.00 93.62 90 GLU A C 1
ATOM 725 O O . GLU A 1 90 ? -11.596 -3.014 4.448 1.00 93.62 90 GLU A O 1
ATOM 730 N N . ARG A 1 91 ? -10.996 -1.215 3.251 1.00 96.12 91 ARG A N 1
ATOM 731 C CA . ARG A 1 91 ? -9.608 -1.644 3.075 1.00 96.12 91 ARG A CA 1
ATOM 732 C C . ARG A 1 91 ? -8.829 -1.599 4.382 1.00 96.12 91 ARG A C 1
ATOM 734 O O . ARG A 1 91 ? -7.864 -2.351 4.499 1.00 96.12 91 ARG A O 1
ATOM 741 N N . LEU A 1 92 ? -9.220 -0.778 5.356 1.00 96.94 92 LEU A N 1
ATOM 742 C CA . LEU A 1 92 ? -8.548 -0.699 6.651 1.00 96.94 92 LEU A CA 1
ATOM 743 C C . LEU A 1 92 ? -8.652 -2.034 7.395 1.00 96.94 92 LEU A C 1
ATOM 745 O O . LEU A 1 92 ? -7.624 -2.655 7.658 1.00 96.94 92 LEU A O 1
ATOM 749 N N . ALA A 1 93 ? -9.873 -2.518 7.645 1.00 94.31 93 ALA A N 1
ATOM 750 C CA . ALA A 1 93 ? -10.102 -3.781 8.352 1.00 94.31 93 ALA A CA 1
ATOM 751 C C . ALA A 1 93 ? -9.413 -4.956 7.649 1.00 94.31 93 ALA A C 1
ATOM 753 O O . ALA A 1 93 ? -8.670 -5.722 8.266 1.00 94.31 93 ALA A O 1
ATOM 754 N N . LYS A 1 94 ? -9.596 -5.054 6.324 1.00 95.00 94 LYS A N 1
ATOM 755 C CA . LYS A 1 94 ? -8.991 -6.108 5.500 1.00 95.00 94 LYS A CA 1
ATOM 756 C C . LYS A 1 94 ? -7.471 -6.156 5.664 1.00 95.00 94 LYS A C 1
ATOM 758 O O . LYS A 1 94 ? -6.907 -7.237 5.840 1.00 95.00 94 LYS A O 1
ATOM 763 N N . ASN A 1 95 ? -6.807 -5.001 5.609 1.00 96.88 95 ASN A N 1
ATOM 764 C CA . ASN A 1 95 ? -5.354 -4.942 5.718 1.00 96.88 95 ASN A CA 1
ATOM 765 C C . ASN A 1 95 ? -4.872 -5.109 7.160 1.00 96.88 95 ASN A C 1
ATOM 767 O O . ASN A 1 95 ? -3.847 -5.752 7.349 1.00 96.88 95 ASN A O 1
ATOM 771 N N . MET A 1 96 ? -5.607 -4.640 8.175 1.00 96.56 96 MET A N 1
ATOM 772 C CA . MET A 1 96 ? -5.285 -4.923 9.583 1.00 96.56 96 MET A CA 1
ATOM 773 C C . MET A 1 96 ? -5.302 -6.426 9.873 1.00 96.56 96 MET A C 1
ATOM 775 O O . MET A 1 96 ? -4.359 -6.941 10.471 1.00 96.56 96 MET A O 1
ATOM 779 N N . ILE A 1 97 ? -6.307 -7.152 9.374 1.00 94.94 97 ILE A N 1
ATOM 780 C CA . ILE A 1 97 ? -6.379 -8.615 9.499 1.00 94.94 97 ILE A CA 1
ATOM 781 C C . ILE A 1 97 ? -5.180 -9.278 8.808 1.00 94.94 97 ILE A C 1
ATOM 783 O O . ILE A 1 97 ? -4.523 -10.130 9.405 1.00 94.94 97 ILE A O 1
ATOM 787 N N . ALA A 1 98 ? -4.871 -8.891 7.566 1.00 96.12 98 ALA A N 1
ATOM 788 C CA . ALA A 1 98 ? -3.735 -9.448 6.829 1.00 96.12 98 ALA A CA 1
ATOM 789 C C . ALA 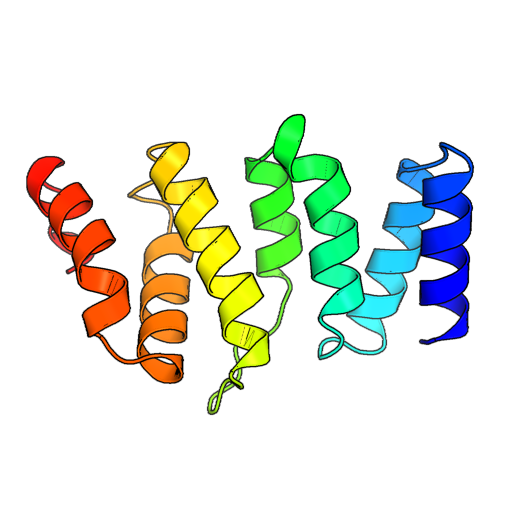A 1 98 ? -2.395 -9.152 7.528 1.00 96.12 98 ALA A C 1
ATOM 791 O O . ALA A 1 98 ? -1.568 -10.045 7.692 1.00 96.12 98 ALA A O 1
ATOM 792 N N . TYR A 1 99 ? -2.210 -7.927 8.015 1.00 97.25 99 TYR A N 1
ATOM 793 C CA . TYR A 1 99 ? -1.018 -7.492 8.738 1.00 97.25 99 TYR A CA 1
ATOM 794 C C . TYR A 1 99 ? -0.837 -8.255 10.058 1.00 97.25 99 TYR A C 1
ATOM 796 O O . TYR A 1 99 ? 0.246 -8.772 10.329 1.00 97.25 99 TYR A O 1
ATOM 804 N N . GLY A 1 100 ? -1.915 -8.422 10.833 1.00 96.25 100 GLY A N 1
ATOM 805 C CA . GLY A 1 100 ? -1.916 -9.211 12.065 1.00 96.25 100 GLY A CA 1
ATOM 806 C C . GLY A 1 100 ? -1.668 -10.706 11.839 1.00 96.25 100 GLY A C 1
ATOM 807 O O . GLY A 1 100 ? -1.028 -11.347 12.669 1.00 96.25 100 GLY A O 1
ATOM 808 N N . ARG A 1 101 ? -2.102 -11.275 10.705 1.00 95.44 101 ARG A N 1
ATOM 809 C CA . ARG A 1 101 ? -1.770 -12.665 10.332 1.00 95.44 101 ARG A CA 1
ATOM 810 C C . ARG A 1 101 ? -0.277 -12.859 10.076 1.00 95.44 101 ARG A C 1
ATOM 812 O O . ARG A 1 101 ? 0.251 -13.909 10.423 1.00 95.44 101 ARG A O 1
ATOM 819 N N . VAL A 1 102 ? 0.391 -11.867 9.483 1.00 96.75 102 VAL A N 1
ATOM 820 C CA . VAL A 1 102 ? 1.827 -11.951 9.173 1.00 96.75 102 VAL A CA 1
ATOM 821 C C . VAL A 1 102 ? 2.694 -11.671 10.401 1.00 96.75 102 VAL A C 1
ATOM 823 O O . VAL A 1 102 ? 3.674 -12.375 10.634 1.00 96.75 102 VAL A O 1
ATOM 826 N N . LEU A 1 103 ? 2.358 -10.638 11.178 1.00 96.50 103 LEU A N 1
ATOM 827 C CA . LEU A 1 103 ? 3.227 -10.103 12.236 1.00 96.50 103 LEU A CA 1
ATOM 828 C C . LEU A 1 103 ? 2.731 -10.373 13.665 1.00 96.50 103 LEU A C 1
ATOM 830 O O . LEU A 1 103 ? 3.397 -9.996 14.629 1.00 96.50 103 LEU A O 1
ATOM 834 N N . GLY A 1 104 ? 1.581 -11.030 13.813 1.00 95.50 104 GLY A N 1
ATOM 835 C CA . GLY A 1 104 ? 0.900 -11.221 15.093 1.00 95.50 104 GLY A CA 1
ATOM 836 C C . GLY A 1 104 ? -0.003 -10.040 15.458 1.00 95.50 104 GLY A C 1
ATOM 837 O O . GLY A 1 104 ? 0.142 -8.932 14.955 1.00 95.50 104 GLY A O 1
ATOM 838 N N . THR A 1 105 ? -0.954 -10.249 16.364 1.00 93.31 105 THR A N 1
ATOM 839 C CA . THR A 1 105 ? -1.950 -9.218 16.713 1.00 93.31 105 THR A CA 1
ATOM 840 C C . THR A 1 105 ? -1.361 -8.022 17.459 1.00 93.31 105 THR A C 1
ATOM 842 O O . THR A 1 105 ? -1.901 -6.928 17.357 1.00 93.31 105 THR A O 1
ATOM 845 N N . VAL A 1 106 ? -0.225 -8.195 18.141 1.00 95.06 106 VAL A N 1
ATOM 846 C CA . VAL A 1 106 ? 0.430 -7.147 18.948 1.00 95.06 106 VAL A CA 1
ATOM 847 C C . VAL A 1 106 ? 0.795 -5.912 18.115 1.00 95.06 106 VAL A C 1
ATOM 849 O O . VAL A 1 106 ? 0.752 -4.791 18.615 1.00 95.06 106 VAL A O 1
ATOM 852 N N . VAL A 1 107 ? 1.112 -6.072 16.821 1.00 94.69 107 VAL A N 1
ATOM 853 C CA . VAL A 1 107 ? 1.431 -4.914 15.963 1.00 94.69 107 VAL A CA 1
ATOM 854 C C . VAL A 1 107 ? 0.219 -4.022 15.671 1.00 94.69 107 VAL A C 1
ATOM 856 O O . VAL A 1 107 ? 0.390 -2.932 15.128 1.00 94.69 107 VAL A O 1
ATOM 859 N N . LEU A 1 108 ? -0.994 -4.468 16.016 1.00 96.06 108 LEU A N 1
ATOM 860 C CA . LEU A 1 108 ? -2.234 -3.721 15.828 1.00 96.06 108 LEU A CA 1
ATOM 861 C C . LEU A 1 108 ? -2.632 -2.895 17.058 1.00 96.06 108 LEU A C 1
ATOM 863 O O . LEU A 1 108 ? -3.488 -2.028 16.917 1.00 96.06 108 LEU A O 1
ATOM 867 N N . ASP A 1 109 ? -1.998 -3.093 18.220 1.00 95.06 109 ASP A N 1
ATOM 868 C CA . ASP A 1 109 ? -2.397 -2.480 19.500 1.00 95.06 109 AS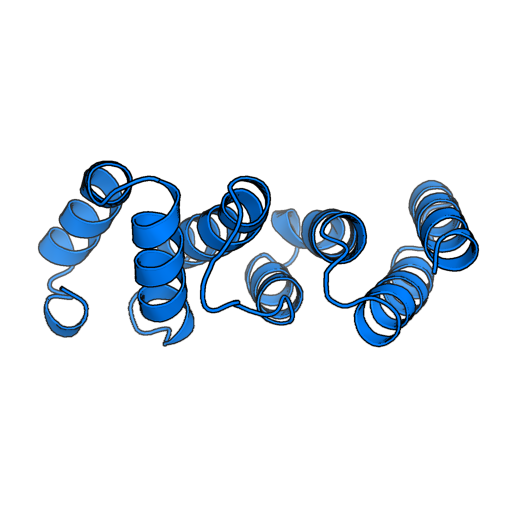P A CA 1
ATOM 869 C C . ASP A 1 109 ? -2.480 -0.947 19.457 1.00 95.06 109 ASP A C 1
ATOM 871 O O . ASP A 1 109 ? -3.316 -0.327 20.115 1.00 95.06 109 ASP A O 1
ATOM 875 N N . SER A 1 110 ? -1.582 -0.302 18.710 1.00 93.81 110 SER A N 1
ATOM 876 C CA . SER A 1 110 ? -1.604 1.154 18.557 1.00 93.81 110 SER A CA 1
ATOM 877 C C . SER A 1 110 ? -2.779 1.615 17.695 1.00 93.81 110 SER A C 1
ATOM 879 O O . SER A 1 110 ? -3.373 2.655 17.973 1.00 93.81 110 SER A O 1
ATOM 881 N N . TYR A 1 111 ? -3.136 0.843 16.670 1.00 94.62 111 TYR A N 1
ATOM 882 C CA . TYR A 1 111 ? -4.240 1.159 15.774 1.00 94.62 111 TYR A CA 1
ATOM 883 C C . TYR A 1 111 ? -5.594 0.885 16.427 1.00 94.62 111 TYR A C 1
ATOM 885 O O . TYR A 1 111 ? -6.488 1.719 16.307 1.00 94.62 111 TYR A O 1
ATOM 893 N N . THR A 1 112 ? -5.738 -0.226 17.155 1.00 93.94 112 THR A N 1
ATOM 894 C CA . THR A 1 112 ? -6.980 -0.562 17.868 1.00 93.94 112 THR A CA 1
ATOM 895 C C . THR A 1 112 ? -7.322 0.495 18.911 1.00 93.94 112 THR A C 1
ATOM 897 O O . THR A 1 112 ? -8.449 0.975 18.918 1.00 93.94 112 THR A O 1
ATOM 900 N N . LYS A 1 113 ? -6.340 0.976 19.687 1.00 94.62 113 LYS A N 1
ATOM 901 C CA . LYS A 1 113 ? -6.537 2.093 20.631 1.00 94.62 113 LYS A CA 1
ATOM 902 C C . LYS A 1 113 ? -7.082 3.353 19.964 1.00 94.62 113 LYS A C 1
ATOM 904 O O . LYS A 1 113 ? -8.021 3.956 20.470 1.00 94.62 113 LYS A O 1
ATOM 909 N N . ILE A 1 114 ? -6.532 3.739 18.810 1.00 94.56 114 ILE A N 1
ATOM 910 C CA . ILE A 1 114 ? -7.029 4.906 18.064 1.00 94.56 114 ILE A CA 1
ATOM 911 C C . ILE A 1 114 ? -8.482 4.684 17.621 1.00 94.56 114 ILE A C 1
ATOM 913 O O . ILE A 1 114 ? -9.293 5.603 17.702 1.00 94.56 114 ILE A O 1
ATOM 917 N N . LEU A 1 115 ? -8.827 3.482 17.151 1.00 93.69 115 LEU A N 1
ATOM 918 C CA . LEU A 1 115 ? -10.196 3.166 16.736 1.00 93.69 115 LEU A CA 1
ATOM 919 C C . LEU A 1 115 ? -11.172 3.199 17.921 1.00 93.69 115 LEU A C 1
ATOM 921 O O . LEU A 1 115 ? -12.246 3.784 17.790 1.00 93.69 115 LEU A O 1
ATOM 925 N N . GLU A 1 116 ? -10.786 2.665 19.081 1.00 93.25 116 GLU A N 1
ATOM 926 C CA . GLU A 1 116 ? -11.570 2.737 20.323 1.00 93.25 116 GLU A CA 1
ATOM 927 C C . GLU A 1 116 ? -11.812 4.190 20.758 1.00 93.25 116 GLU A C 1
ATOM 929 O O . GLU A 1 116 ? -12.953 4.583 21.015 1.00 93.25 116 GLU A O 1
ATOM 934 N N . GLU A 1 117 ? -10.760 5.016 20.773 1.00 94.06 117 GLU A N 1
ATOM 935 C CA . GLU A 1 117 ? -10.837 6.449 21.100 1.00 94.06 117 GLU A CA 1
ATOM 936 C C . GLU A 1 117 ? -11.754 7.221 20.142 1.00 94.06 117 GLU A C 1
ATOM 938 O O . GLU A 1 117 ? -12.397 8.197 20.529 1.00 94.06 117 GLU A O 1
ATOM 943 N N . LYS A 1 118 ? -11.834 6.784 18.883 1.00 92.25 118 LYS A N 1
ATOM 944 C CA . LYS A 1 118 ? -12.701 7.365 17.849 1.00 92.25 118 LYS A CA 1
ATOM 945 C C . LYS A 1 118 ? -14.082 6.697 17.787 1.00 92.25 118 LYS A C 1
ATOM 947 O O . LYS A 1 118 ? -14.862 7.022 16.892 1.00 92.25 118 LYS A O 1
ATOM 952 N N . HIS A 1 119 ? -14.396 5.800 18.728 1.00 89.00 119 HIS A N 1
ATOM 953 C CA . HIS A 1 119 ? -15.645 5.036 18.815 1.00 89.00 119 HIS A CA 1
ATOM 954 C C . HIS A 1 119 ? -15.956 4.184 17.570 1.00 89.00 119 HIS A C 1
ATOM 956 O O . HIS A 1 119 ? -17.115 3.993 17.203 1.00 89.00 119 HIS A O 1
ATOM 962 N N . LYS A 1 120 ? -14.922 3.651 16.912 1.00 89.31 120 LYS A N 1
ATOM 963 C CA . LYS A 1 120 ? -15.006 2.817 15.703 1.00 89.31 120 LYS A CA 1
ATOM 964 C C . LYS A 1 120 ? -14.943 1.325 16.030 1.00 89.31 120 LYS A C 1
ATOM 966 O O . LYS A 1 120 ? -14.157 0.574 15.463 1.00 89.31 120 LYS A O 1
ATOM 971 N N . ASN A 1 121 ? -15.806 0.904 16.950 1.00 75.88 121 ASN A N 1
ATOM 972 C CA . ASN A 1 121 ? -15.781 -0.443 17.523 1.00 75.88 121 ASN A CA 1
ATOM 973 C C . ASN A 1 121 ? -16.332 -1.530 16.588 1.00 75.88 121 ASN A C 1
ATOM 975 O O . ASN A 1 121 ? -16.160 -2.703 16.873 1.00 75.88 121 ASN A O 1
ATOM 979 N N . GLU A 1 122 ? -16.980 -1.165 15.479 1.00 75.19 122 GLU A N 1
ATOM 980 C CA . GLU A 1 122 ? -17.473 -2.127 14.476 1.00 75.19 122 GLU A CA 1
ATOM 981 C C . GLU A 1 122 ? -16.334 -2.824 13.706 1.00 75.19 122 GLU A C 1
ATOM 983 O O . GLU A 1 122 ? -16.562 -3.820 13.024 1.00 75.19 122 GLU A O 1
ATOM 988 N N . LEU A 1 123 ? -15.111 -2.291 13.808 1.00 64.94 123 LEU A N 1
ATOM 989 C CA . LEU A 1 123 ? -13.897 -2.801 13.162 1.00 64.94 123 LEU A CA 1
ATOM 990 C C . LEU A 1 123 ? -13.039 -3.680 14.091 1.00 64.94 123 LEU A C 1
ATOM 992 O O . LEU A 1 123 ? -12.009 -4.188 13.642 1.00 64.94 123 LEU A O 1
ATOM 996 N N . LEU A 1 124 ? -13.427 -3.801 15.366 1.00 61.41 124 LEU A N 1
ATOM 997 C CA . LEU A 1 124 ? -12.752 -4.576 16.415 1.00 61.41 124 LEU A CA 1
ATOM 998 C C . LEU A 1 124 ? -13.449 -5.928 16.604 1.00 61.41 124 LEU A C 1
ATOM 1000 O O . LEU A 1 124 ? -12.718 -6.935 16.735 1.00 61.41 124 LEU A O 1
#

Radius of gyration: 15.45 Å; chains: 1; bounding box: 32×32×40 Å

Sequence (124 aa):
YQPRLGLARVLRASNEPNEAKKYYAQVMDMAPEVHDAYIESAEMLTKTDPLEAVNVYSRFPVSDNPSYNDAYIFGEIIRILMKAEKYDDERLAKNMIAYGRVLGTVVLDSYTKILEEKHKNELL

pLDDT: mean 95.29, std 5.33, range [61.41, 98.5]

Foldseek 3Di:
DVVLQVVLVVCVVVVNLVVSLVSLVVCCVVPLQDVSSLVVNLVVQCVPPVVVNLVSLVSRDLDPQDEPSNLVSLVSNLVSCVVVVVLVPPSNLVSLVSNCNHPNNVVCVVVVVSCVVVVVVVSD

Organism: NCBI:txid1028688

Secondary structure (DSSP, 8-state):
-HHHHHHHHHHHHTT-HHHHHHHHHHHHHH-TT-HHHHHHHHHTTTTT-HHHHHHHHTTS---SS--TTHHHHHHHHHHHHHHTT-TT-HHHHHHHHHHHHHH-GGGGHHHHHHHHHTT-GGG-